Protein AF-A0A954C3F1-F1 (afdb_monomer)

Sequence (122 aa):
MPRSFLALICVAAFAGCPAADPAQTPAEPATPAAPSADTPAPAVGGSHAEPTTQVYDVVCGCQLEAVGHCGEYAKVDGAFVEIVGDHGLGEMPFCGKEGLKAEISGHASQGKLHAHSVKIVE

Nearest PDB structures (foldseek):
  2lss-assembly1_A  TM=5.482E-01  e=1.264E-01  Rickettsia rickettsii str. 'Sheila Smith'
  3aqq-assembly1_D  TM=4.277E-01  e=4.815E-01  Homo sapiens
  1mjc-assembly1_A  TM=4.632E-01  e=7.369E-01  Escherichia coli
  6ktc-assembly1_A  TM=4.226E-01  e=1.353E+00  Homo sapiens

pLDDT: mean 72.16, std 18.83, range [40.66, 93.81]

Solvent-accessible surface area (backbone atoms only — not comparable to full-atom values): 8168 Å² total; per-residue (Å²): 139,90,85,76,92,80,79,90,84,82,89,79,90,81,83,82,86,82,87,87,84,78,93,7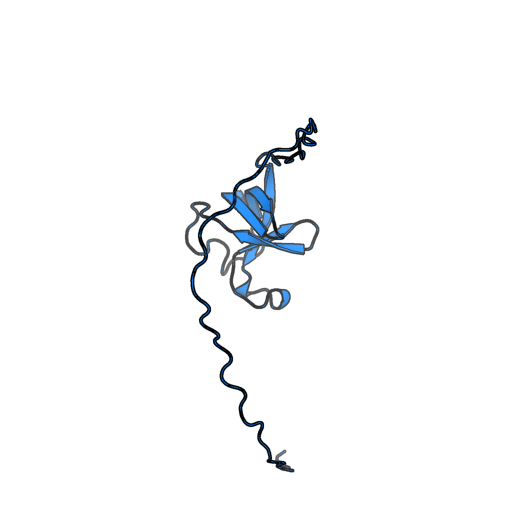4,82,89,80,86,86,79,90,78,81,87,79,90,74,94,67,84,72,76,79,73,76,74,73,73,67,66,66,48,71,46,78,27,51,36,38,27,24,74,77,35,80,87,70,76,47,74,50,46,25,32,47,54,97,88,40,80,29,43,52,41,71,76,30,86,66,69,96,59,78,43,56,97,53,76,87,30,30,28,39,34,30,25,42,79,54,97,78,27,33,42,31,63,38,57,42,79,77,84

Foldseek 3Di:
DDDDDDDDDDDDDDDDDDDDDDDDDDDDDDDDDDDDDDDPDPPPPPPPVQFDWDKFFKAFCVPPPPVVDTAIWTQDPNDTAGEDDCAPCPDCVHPPHHRWMKTFGADDDPRHTDGNHIDTPD

Mean predicted aligned error: 17.63 Å

Structure (mmCIF, N/CA/C/O backbone):
data_AF-A0A954C3F1-F1
#
_entry.id   AF-A0A954C3F1-F1
#
loop_
_atom_site.group_PDB
_atom_site.id
_atom_site.type_symbol
_atom_site.label_atom_id
_atom_site.label_alt_id
_atom_site.label_comp_id
_atom_site.label_asym_id
_atom_site.label_entity_id
_atom_site.label_seq_id
_atom_site.pdbx_PDB_ins_code
_atom_site.Cartn_x
_atom_site.Cartn_y
_atom_site.Cartn_z
_atom_site.occupancy
_atom_site.B_iso_or_equiv
_atom_site.auth_seq_id
_atom_site.auth_comp_id
_atom_site.auth_asym_id
_atom_site.auth_atom_id
_atom_site.pdbx_PDB_model_num
ATOM 1 N N . MET A 1 1 ? -4.830 -29.014 34.949 1.00 42.75 1 MET A N 1
ATOM 2 C CA . MET A 1 1 ? -5.008 -30.466 34.728 1.00 42.75 1 MET A CA 1
ATOM 3 C C . MET A 1 1 ? -3.797 -30.969 33.947 1.00 42.75 1 MET A C 1
ATOM 5 O O . MET A 1 1 ? -3.667 -30.561 32.803 1.00 42.75 1 MET A O 1
ATOM 9 N N . PRO A 1 2 ? -2.866 -31.739 34.539 1.00 67.81 2 PRO A N 1
ATOM 10 C CA . PRO A 1 2 ? -1.747 -32.334 33.804 1.00 67.81 2 PRO A CA 1
ATOM 11 C C . PRO A 1 2 ? -1.976 -33.840 33.593 1.00 67.81 2 PRO A C 1
ATOM 13 O O . PRO A 1 2 ? -2.354 -34.513 34.550 1.00 67.81 2 PRO A O 1
ATOM 16 N N . ARG A 1 3 ? -1.789 -34.333 32.358 1.00 45.62 3 ARG A N 1
ATOM 17 C CA . ARG A 1 3 ? -1.724 -35.745 31.875 1.00 45.62 3 ARG A CA 1
ATOM 18 C C . ARG A 1 3 ? -2.034 -35.696 30.371 1.00 45.62 3 ARG A C 1
ATOM 20 O O . ARG A 1 3 ? -2.992 -35.031 30.013 1.00 45.62 3 ARG A O 1
ATOM 27 N N . SER A 1 4 ? -1.341 -36.295 29.413 1.00 57.31 4 SER A N 1
ATOM 28 C CA . SER A 1 4 ? -0.309 -37.334 29.336 1.00 57.31 4 SER A CA 1
ATOM 29 C C . SER A 1 4 ? 0.343 -37.147 27.952 1.00 57.31 4 SER A C 1
ATOM 31 O O . SER A 1 4 ? -0.366 -36.889 26.987 1.00 57.31 4 SER A O 1
ATOM 33 N N . PHE A 1 5 ? 1.666 -37.070 27.810 1.00 54.25 5 PHE A N 1
ATOM 34 C CA . PHE A 1 5 ? 2.547 -38.198 27.463 1.00 54.25 5 PHE A CA 1
ATOM 35 C C . PHE A 1 5 ? 1.887 -39.336 26.669 1.00 54.25 5 PHE A C 1
ATOM 37 O O . PHE A 1 5 ? 1.231 -40.185 27.267 1.00 54.25 5 PHE A O 1
ATOM 44 N N . LEU A 1 6 ? 2.169 -39.422 25.363 1.00 55.12 6 LEU A N 1
ATOM 45 C CA . LEU A 1 6 ? 2.367 -40.711 24.690 1.00 55.12 6 LEU A CA 1
ATOM 46 C C . LEU A 1 6 ? 3.066 -40.569 23.325 1.00 55.12 6 LEU A C 1
ATOM 48 O O . LEU A 1 6 ? 2.548 -39.912 22.433 1.00 55.12 6 LEU A O 1
ATOM 52 N N . ALA A 1 7 ? 4.216 -41.252 23.236 1.00 54.59 7 ALA A N 1
ATOM 53 C CA . ALA A 1 7 ? 4.897 -41.824 22.063 1.00 54.59 7 ALA A CA 1
ATOM 54 C C . ALA A 1 7 ? 5.253 -40.873 20.902 1.00 54.59 7 ALA A C 1
ATOM 56 O O . ALA A 1 7 ? 4.390 -40.378 20.196 1.00 54.59 7 ALA A O 1
ATOM 57 N N . LEU A 1 8 ? 6.522 -40.544 20.632 1.00 60.22 8 LEU A N 1
ATOM 58 C CA . LEU A 1 8 ? 7.686 -41.411 20.366 1.00 60.22 8 LEU A CA 1
ATOM 59 C C . LEU A 1 8 ? 7.421 -42.490 19.303 1.00 60.22 8 LEU A C 1
ATOM 61 O O . LEU A 1 8 ? 7.114 -43.627 19.645 1.00 60.22 8 LEU A O 1
ATOM 65 N N . ILE A 1 9 ? 7.654 -42.139 18.033 1.00 58.84 9 ILE A N 1
ATOM 66 C CA . ILE A 1 9 ? 8.175 -43.066 17.020 1.00 58.84 9 ILE A CA 1
ATOM 67 C C . ILE A 1 9 ? 9.314 -42.359 16.275 1.00 58.84 9 ILE A C 1
ATOM 69 O O . ILE A 1 9 ? 9.130 -41.327 15.635 1.00 58.84 9 ILE A O 1
ATOM 73 N N . CYS A 1 10 ? 10.503 -42.931 16.439 1.00 42.19 10 CYS A N 1
ATOM 74 C CA . CYS A 1 10 ? 11.728 -42.654 15.703 1.00 42.19 10 CYS A CA 1
ATOM 75 C C . CYS A 1 10 ? 11.751 -43.410 14.357 1.00 42.19 10 CYS A C 1
ATOM 77 O O . CYS A 1 10 ? 10.997 -44.363 14.177 1.00 42.19 10 CYS A O 1
ATOM 79 N N . VAL A 1 11 ? 12.794 -43.111 13.561 1.00 50.94 11 VAL A N 1
ATOM 80 C CA . VAL A 1 11 ? 13.412 -43.959 12.507 1.00 50.94 11 VAL A CA 1
ATOM 81 C C . VAL A 1 11 ? 12.717 -43.832 11.134 1.00 50.94 11 VAL A C 1
ATOM 83 O O . VAL A 1 11 ? 11.502 -43.879 11.066 1.00 50.94 11 VAL A O 1
ATOM 86 N N . ALA A 1 12 ? 13.357 -43.654 9.972 1.00 48.31 12 ALA A N 1
ATOM 87 C CA . ALA A 1 12 ? 14.748 -43.674 9.498 1.00 48.31 12 ALA A CA 1
ATOM 88 C C . ALA A 1 12 ? 14.807 -42.871 8.173 1.00 48.31 12 ALA A C 1
ATOM 90 O O . ALA A 1 12 ? 13.846 -42.858 7.415 1.00 48.31 12 ALA A O 1
ATOM 91 N N . ALA A 1 13 ? 15.871 -42.108 7.929 1.00 50.12 13 ALA A N 1
ATOM 92 C CA . ALA A 1 13 ? 16.946 -42.439 6.979 1.00 50.12 13 ALA A CA 1
ATOM 93 C C . ALA A 1 13 ? 16.538 -42.613 5.496 1.00 50.12 13 ALA A C 1
ATOM 95 O O . ALA A 1 13 ? 16.175 -43.697 5.057 1.00 50.12 13 ALA A O 1
ATOM 96 N N . PHE A 1 14 ? 16.774 -41.560 4.711 1.00 45.34 14 PHE A N 1
ATOM 97 C CA . PHE A 1 14 ? 17.246 -41.635 3.322 1.00 45.34 14 PHE A CA 1
ATOM 98 C C . PHE A 1 14 ? 18.432 -40.655 3.261 1.00 45.34 14 PHE A C 1
ATOM 100 O O . PHE A 1 14 ? 18.246 -39.453 3.401 1.00 45.34 14 PHE A O 1
ATOM 107 N N . ALA A 1 15 ? 19.689 -41.086 3.392 1.00 47.47 15 ALA A N 1
ATOM 108 C CA . ALA A 1 15 ? 20.472 -41.855 2.422 1.00 47.47 15 ALA A CA 1
ATOM 109 C C . ALA A 1 15 ? 20.405 -41.262 1.000 1.00 47.47 15 ALA A C 1
ATOM 111 O O . ALA A 1 15 ? 19.680 -41.750 0.147 1.00 47.47 15 ALA A O 1
ATOM 112 N N . GLY A 1 16 ? 21.159 -40.175 0.801 1.00 41.84 16 GLY A N 1
ATOM 113 C CA 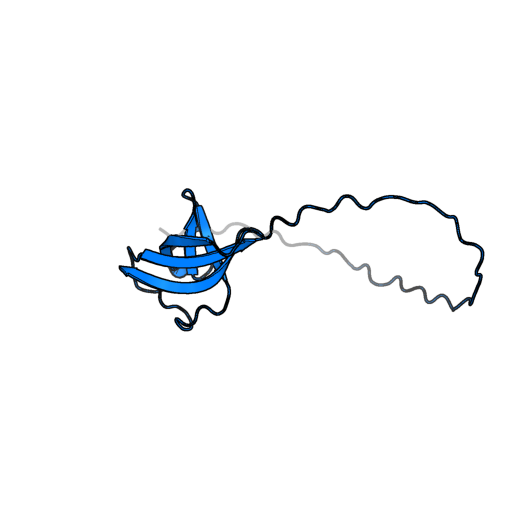. GLY A 1 16 ? 22.084 -39.967 -0.320 1.00 41.84 16 GLY A CA 1
ATOM 114 C C . GLY A 1 16 ? 21.637 -40.242 -1.761 1.00 41.84 16 GLY A C 1
ATOM 115 O O . GLY A 1 16 ? 21.579 -41.389 -2.181 1.00 41.84 16 GLY A O 1
ATOM 116 N N . CYS A 1 17 ? 21.598 -39.171 -2.560 1.00 47.81 17 CYS A N 1
ATOM 117 C CA . CYS A 1 17 ? 22.034 -39.187 -3.962 1.00 47.81 17 CYS A CA 1
ATOM 118 C C . CYS A 1 17 ? 22.846 -37.912 -4.266 1.00 47.81 17 CYS A C 1
ATOM 120 O O . CYS A 1 17 ? 22.270 -36.909 -4.685 1.00 47.81 17 CYS A O 1
ATOM 122 N N . PRO A 1 18 ? 24.170 -37.894 -4.034 1.00 48.12 18 PRO A N 1
ATOM 123 C CA . PRO A 1 18 ? 25.054 -36.937 -4.682 1.00 48.12 18 PRO A CA 1
ATOM 124 C C . PRO A 1 18 ? 25.484 -37.428 -6.073 1.00 48.12 18 PRO A C 1
ATOM 126 O O . PRO A 1 18 ? 25.697 -38.619 -6.284 1.00 48.12 18 PRO A O 1
ATOM 129 N N . ALA A 1 19 ? 25.724 -36.450 -6.945 1.00 45.12 19 ALA A N 1
ATOM 130 C CA . ALA A 1 19 ? 26.584 -36.497 -8.127 1.00 45.12 19 ALA A CA 1
ATOM 131 C C . ALA A 1 19 ? 26.047 -37.173 -9.402 1.00 45.12 19 ALA A C 1
ATOM 133 O O . ALA A 1 19 ? 26.048 -38.390 -9.558 1.00 45.12 19 ALA A O 1
ATOM 134 N N . ALA A 1 20 ? 25.764 -36.325 -10.391 1.00 44.50 20 ALA A N 1
ATOM 135 C CA . ALA A 1 20 ? 26.093 -36.602 -11.782 1.00 44.50 20 ALA A CA 1
ATOM 136 C C . ALA A 1 20 ? 26.476 -35.275 -12.455 1.00 44.50 20 ALA A C 1
ATOM 138 O O . ALA A 1 20 ? 25.624 -34.542 -12.948 1.00 44.50 20 ALA A O 1
ATOM 139 N N . ASP A 1 21 ? 27.771 -34.965 -12.405 1.00 53.31 21 ASP A N 1
ATOM 140 C CA . ASP A 1 21 ? 28.444 -33.998 -13.272 1.00 53.31 21 ASP A CA 1
ATOM 141 C C . ASP A 1 21 ? 29.062 -34.7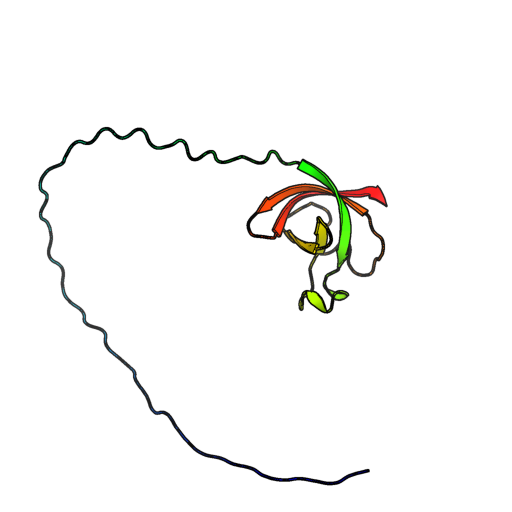89 -14.432 1.00 53.31 21 ASP A C 1
ATOM 143 O O . ASP A 1 21 ? 29.879 -35.684 -14.187 1.00 53.31 21 ASP A O 1
ATOM 147 N N . PRO A 1 22 ? 28.658 -34.529 -15.683 1.00 51.69 22 PRO A N 1
ATOM 148 C CA . PRO A 1 22 ? 29.461 -34.891 -16.827 1.00 51.69 22 PRO A CA 1
ATOM 149 C C . PRO A 1 22 ? 29.944 -33.625 -17.531 1.00 51.69 22 PRO A C 1
ATOM 151 O O . PRO A 1 22 ? 29.265 -33.040 -18.375 1.00 51.69 22 PRO A O 1
ATOM 154 N N . ALA A 1 23 ? 31.189 -33.272 -17.232 1.00 47.34 23 ALA A N 1
ATOM 155 C CA . ALA A 1 23 ? 32.101 -32.674 -18.186 1.00 47.34 23 ALA A CA 1
ATOM 156 C C . ALA A 1 23 ? 32.015 -33.392 -19.550 1.00 47.34 23 ALA A C 1
ATOM 158 O O . ALA A 1 23 ? 32.450 -34.536 -19.690 1.00 47.34 23 ALA A O 1
ATOM 159 N N . GLN A 1 24 ? 31.518 -32.696 -20.573 1.00 49.44 24 GLN A N 1
ATOM 160 C CA . GLN A 1 24 ? 31.844 -32.981 -21.969 1.00 49.44 24 GLN A CA 1
ATOM 161 C C . GLN A 1 24 ? 32.138 -31.670 -22.709 1.00 49.44 24 GLN A C 1
ATOM 163 O O . GLN A 1 24 ? 31.251 -30.904 -23.061 1.00 49.44 24 GLN A O 1
ATOM 168 N N . THR A 1 25 ? 33.445 -31.427 -22.814 1.00 47.81 25 THR A N 1
ATOM 169 C CA . THR A 1 25 ? 34.267 -30.973 -23.947 1.00 47.81 25 THR A CA 1
ATOM 170 C C . THR A 1 25 ? 33.623 -30.193 -25.111 1.00 47.81 25 THR A C 1
ATOM 172 O O . THR A 1 25 ? 32.561 -30.567 -25.603 1.00 47.81 25 THR A O 1
ATOM 175 N N . PRO A 1 26 ? 34.327 -29.170 -25.646 1.00 51.72 26 PRO A N 1
ATOM 176 C CA . PRO A 1 26 ? 33.830 -28.262 -26.673 1.00 51.72 26 PRO A CA 1
ATOM 177 C C . PRO A 1 26 ? 33.879 -28.885 -28.074 1.00 51.72 26 PRO A C 1
ATOM 179 O O . PRO A 1 26 ? 34.842 -29.565 -28.429 1.00 51.72 26 PRO A O 1
ATOM 182 N N . ALA A 1 27 ? 32.892 -28.542 -28.899 1.00 50.72 27 ALA A N 1
ATOM 183 C CA . ALA A 1 27 ? 32.974 -28.633 -30.350 1.00 50.72 27 ALA A CA 1
ATOM 184 C C . ALA A 1 27 ? 32.462 -27.315 -30.951 1.00 50.72 27 ALA A C 1
ATOM 186 O O . ALA A 1 27 ? 31.281 -26.982 -30.880 1.00 50.72 27 ALA A O 1
ATOM 187 N N . GLU A 1 28 ? 33.406 -26.545 -31.480 1.00 51.47 28 GLU A N 1
ATOM 188 C CA . GLU A 1 28 ? 33.208 -25.417 -32.389 1.00 51.47 28 GLU A CA 1
ATOM 189 C C . GLU A 1 28 ? 32.794 -25.947 -33.791 1.00 51.47 28 GLU A C 1
ATOM 191 O O . GLU A 1 28 ? 32.746 -27.158 -34.013 1.00 51.47 28 GLU A O 1
ATOM 196 N N . PRO A 1 29 ? 32.571 -25.080 -34.786 1.00 51.78 29 PRO A N 1
ATOM 197 C CA . PRO A 1 29 ? 31.311 -24.460 -35.160 1.00 51.78 29 PRO A CA 1
ATOM 198 C C . PRO A 1 29 ? 30.699 -25.110 -36.417 1.00 51.78 29 PRO A C 1
ATOM 200 O O . PRO A 1 29 ? 31.399 -25.618 -37.291 1.00 51.78 29 PRO A O 1
ATOM 203 N N . ALA A 1 30 ? 29.383 -24.995 -36.585 1.00 50.12 30 ALA A N 1
ATOM 204 C CA . ALA A 1 30 ? 28.745 -25.236 -37.877 1.00 50.12 30 ALA A CA 1
ATOM 205 C C . ALA A 1 30 ? 27.587 -24.256 -38.083 1.00 50.12 30 ALA A C 1
ATOM 207 O O . ALA A 1 30 ? 26.448 -24.507 -37.700 1.00 50.12 30 ALA A O 1
ATOM 208 N N . THR A 1 31 ? 27.896 -23.126 -38.716 1.00 55.50 31 THR A N 1
ATOM 209 C CA . THR A 1 31 ? 26.916 -22.353 -39.486 1.00 55.50 31 THR A CA 1
ATOM 210 C C . THR A 1 31 ? 26.421 -23.238 -40.630 1.00 55.50 31 THR A C 1
ATOM 212 O O . THR A 1 31 ? 27.242 -23.788 -41.368 1.00 55.50 31 THR A O 1
ATOM 215 N N . PRO A 1 32 ? 25.100 -23.372 -40.819 1.00 53.16 32 PRO A N 1
ATOM 216 C CA . PRO A 1 32 ? 24.570 -22.896 -42.090 1.00 53.16 32 PRO A CA 1
ATOM 217 C C . PRO A 1 32 ? 23.189 -22.235 -41.999 1.00 53.16 32 PRO A C 1
ATOM 219 O O . PRO A 1 32 ? 22.312 -22.643 -41.249 1.00 53.16 32 PRO A O 1
ATOM 222 N N . ALA A 1 33 ? 23.041 -21.267 -42.904 1.00 49.84 33 ALA A N 1
ATOM 223 C CA . ALA A 1 33 ? 21.840 -20.916 -43.652 1.00 49.84 33 ALA A CA 1
ATOM 224 C C . ALA A 1 33 ? 20.588 -20.461 -42.880 1.00 49.84 33 ALA A C 1
ATOM 226 O O . ALA A 1 33 ? 19.853 -21.226 -42.264 1.00 49.84 33 ALA A O 1
ATOM 227 N N . ALA A 1 34 ? 20.300 -19.175 -43.073 1.00 54.66 34 ALA A N 1
ATOM 228 C CA . ALA A 1 34 ? 18.997 -18.563 -42.884 1.00 54.66 34 ALA A CA 1
ATOM 229 C C . ALA A 1 34 ? 17.861 -19.332 -43.585 1.00 54.66 34 ALA A C 1
ATOM 231 O O . ALA A 1 34 ? 18.032 -19.802 -44.713 1.00 54.66 34 ALA A O 1
ATOM 232 N N . PRO A 1 35 ? 16.661 -19.298 -42.991 1.00 52.31 35 PRO A N 1
ATOM 233 C CA . PRO A 1 35 ? 15.435 -19.155 -43.753 1.00 52.31 35 PRO A CA 1
ATOM 234 C C . PRO A 1 35 ? 14.744 -17.823 -43.432 1.00 52.31 35 PRO A C 1
ATOM 236 O O . PRO A 1 35 ? 14.565 -17.433 -42.280 1.00 52.31 35 PRO A O 1
ATOM 239 N N . SER A 1 36 ? 14.352 -17.131 -44.498 1.00 53.78 36 SER A N 1
ATOM 240 C CA . SER A 1 36 ? 13.388 -16.037 -44.497 1.00 53.78 36 SER A CA 1
ATOM 241 C C . SER A 1 36 ? 12.070 -16.460 -43.845 1.00 53.78 36 SER A C 1
ATOM 243 O O . SER A 1 36 ? 11.558 -17.528 -44.166 1.00 53.78 36 SER A O 1
ATOM 245 N N . ALA A 1 37 ? 11.466 -15.583 -43.045 1.00 48.16 37 ALA A N 1
ATOM 246 C CA . ALA A 1 37 ? 10.013 -15.481 -42.944 1.00 48.16 37 ALA A CA 1
ATOM 247 C C . ALA A 1 37 ? 9.634 -14.128 -42.339 1.00 48.16 37 ALA A C 1
ATOM 249 O O . ALA A 1 37 ? 9.869 -13.844 -41.168 1.00 48.16 37 ALA A O 1
ATOM 250 N N . ASP A 1 38 ? 9.054 -13.305 -43.201 1.00 52.50 38 ASP A N 1
ATOM 251 C CA . ASP A 1 38 ? 8.175 -12.198 -42.870 1.00 52.50 38 ASP A CA 1
ATOM 252 C C . ASP A 1 38 ? 7.115 -12.680 -41.863 1.00 52.50 38 ASP A C 1
ATOM 254 O O . ASP A 1 38 ? 6.373 -13.633 -42.110 1.00 52.50 38 ASP A O 1
ATOM 258 N N . THR A 1 39 ? 7.090 -12.086 -40.677 1.00 54.72 39 THR A N 1
ATOM 259 C CA . THR A 1 39 ? 5.968 -12.202 -39.747 1.00 54.72 39 THR A CA 1
ATOM 260 C C . THR A 1 39 ? 5.861 -10.855 -39.051 1.00 54.72 39 THR A C 1
ATOM 262 O O . THR A 1 39 ? 6.774 -10.502 -38.299 1.00 54.72 39 THR A O 1
ATOM 265 N N . PRO A 1 40 ? 4.797 -10.065 -39.282 1.00 50.50 40 PRO A N 1
ATOM 266 C CA . PRO A 1 40 ? 4.532 -8.928 -38.425 1.00 50.50 40 PRO A CA 1
ATOM 267 C C . PRO A 1 40 ? 4.327 -9.478 -37.017 1.00 50.50 40 PRO A C 1
ATOM 269 O O . PRO A 1 40 ? 3.387 -10.232 -36.756 1.00 50.50 40 PRO A O 1
ATOM 272 N N . ALA A 1 41 ? 5.253 -9.138 -36.121 1.00 55.06 41 ALA A N 1
ATOM 273 C CA . ALA A 1 41 ? 5.059 -9.343 -34.702 1.00 55.06 41 ALA A CA 1
ATOM 274 C C . ALA A 1 41 ? 3.691 -8.740 -34.353 1.00 55.06 41 ALA A C 1
ATOM 276 O O . ALA A 1 41 ? 3.455 -7.572 -34.691 1.00 55.06 41 ALA A O 1
ATOM 277 N N . PRO A 1 42 ? 2.770 -9.484 -33.715 1.00 47.56 42 PRO A N 1
ATOM 278 C CA . PRO A 1 42 ? 1.661 -8.821 -33.069 1.00 47.56 42 PRO A CA 1
ATOM 279 C C . PRO A 1 42 ? 2.309 -7.826 -32.114 1.00 47.56 42 PRO A C 1
ATOM 281 O O . PRO A 1 42 ? 3.112 -8.212 -31.261 1.00 47.56 42 PRO A O 1
ATOM 284 N N . ALA A 1 43 ? 2.025 -6.541 -32.320 1.00 48.09 43 ALA A N 1
ATOM 285 C CA . ALA A 1 43 ? 2.234 -5.536 -31.304 1.00 48.09 43 ALA A CA 1
ATOM 286 C C . ALA A 1 43 ? 1.460 -6.048 -30.093 1.00 48.09 43 ALA A C 1
ATOM 288 O O . ALA A 1 43 ? 0.236 -5.936 -30.022 1.00 48.09 43 ALA A O 1
ATOM 289 N N . VAL A 1 44 ? 2.176 -6.736 -29.204 1.00 48.91 44 VAL A N 1
ATOM 290 C CA . VAL A 1 44 ? 1.685 -7.097 -27.893 1.00 48.91 44 VAL A CA 1
ATOM 291 C C . VAL A 1 44 ? 1.396 -5.742 -27.296 1.00 48.91 44 VAL A C 1
ATOM 293 O O . VAL A 1 44 ? 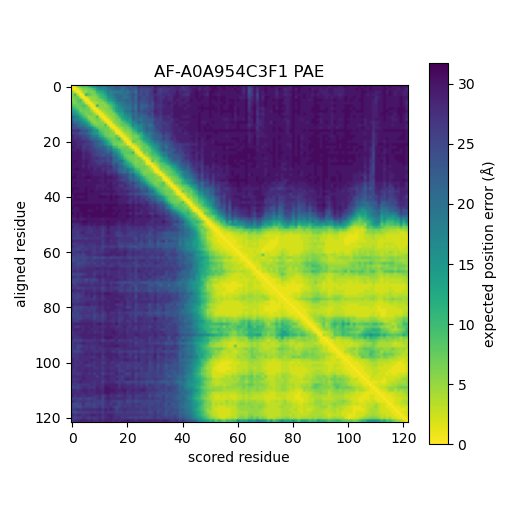2.317 -4.965 -27.039 1.00 48.91 44 VAL A O 1
ATOM 296 N N . GLY A 1 45 ? 0.108 -5.413 -27.241 1.00 45.72 45 GLY A N 1
ATOM 297 C CA . GLY A 1 45 ? -0.397 -4.254 -26.549 1.00 45.72 45 GLY A CA 1
ATOM 298 C C . GLY A 1 45 ? 0.040 -4.403 -25.109 1.00 45.72 45 GLY A C 1
ATOM 299 O O . GLY A 1 45 ? -0.678 -4.960 -24.284 1.00 45.72 45 GLY A O 1
ATOM 300 N N . GLY A 1 46 ? 1.248 -3.926 -24.820 1.00 40.66 46 GLY A N 1
ATOM 301 C CA . GLY A 1 46 ? 1.583 -3.409 -23.523 1.00 40.66 46 GLY A CA 1
ATOM 302 C C . GLY A 1 46 ? 0.598 -2.281 -23.329 1.00 40.66 46 GLY A C 1
ATOM 303 O O . GLY A 1 46 ? 0.820 -1.165 -23.790 1.00 40.66 46 GLY A O 1
ATOM 304 N N . SER A 1 47 ? -0.535 -2.612 -22.717 1.00 46.44 47 SER A N 1
ATOM 305 C CA . SER A 1 47 ? -1.316 -1.652 -21.975 1.00 46.44 47 SER A CA 1
ATOM 306 C C . SER A 1 47 ? -0.342 -1.124 -20.930 1.00 46.44 47 SER A C 1
ATOM 308 O O . SER A 1 47 ? -0.232 -1.676 -19.839 1.00 46.44 47 SER A O 1
ATOM 310 N N . HIS A 1 48 ? 0.454 -0.121 -21.309 1.00 46.12 48 HIS A N 1
ATOM 311 C CA . HIS A 1 48 ? 1.020 0.817 -20.366 1.00 46.12 48 HIS A CA 1
ATOM 312 C C . HIS A 1 48 ? -0.211 1.400 -19.692 1.00 46.12 48 HIS A C 1
ATOM 314 O O . HIS A 1 48 ? -0.837 2.321 -20.211 1.00 46.12 48 HIS A O 1
ATOM 320 N N . ALA A 1 49 ? -0.641 0.749 -18.612 1.00 55.78 49 ALA A N 1
ATOM 321 C CA . ALA A 1 49 ? -1.571 1.334 -17.684 1.00 55.78 49 ALA A CA 1
ATOM 322 C C . ALA A 1 49 ? -0.865 2.605 -17.232 1.00 55.78 49 ALA A C 1
ATOM 324 O O . ALA A 1 49 ? 0.149 2.538 -16.532 1.00 55.78 49 ALA A O 1
ATOM 325 N N . GLU A 1 50 ? -1.312 3.742 -17.764 1.00 59.59 50 GLU A N 1
ATOM 326 C CA . GLU A 1 50 ? -0.840 5.033 -17.298 1.00 59.59 50 GLU A CA 1
ATOM 327 C C . GLU A 1 50 ? -0.954 5.041 -15.774 1.00 59.59 50 GLU A C 1
ATOM 329 O O . GLU A 1 50 ? -1.901 4.449 -15.242 1.00 59.59 50 GLU A O 1
ATOM 334 N N . PRO A 1 51 ? 0.014 5.636 -15.060 1.00 64.31 51 PRO A N 1
ATOM 335 C CA . PRO A 1 51 ? -0.017 5.651 -13.610 1.00 64.31 51 PRO A CA 1
ATOM 336 C C . PRO A 1 51 ? -1.328 6.297 -13.165 1.00 64.31 51 PRO A C 1
ATOM 338 O O . PRO A 1 51 ? -1.529 7.503 -13.304 1.00 64.31 51 PRO A O 1
ATOM 341 N N . THR A 1 52 ? -2.252 5.476 -12.671 1.00 77.19 52 THR A N 1
ATOM 342 C CA . THR A 1 52 ? -3.541 5.965 -12.205 1.00 77.19 52 THR A CA 1
ATOM 343 C C . THR A 1 52 ? -3.354 6.469 -10.791 1.00 77.19 52 THR A C 1
ATOM 345 O O . THR A 1 52 ? -2.854 5.739 -9.933 1.00 77.19 52 THR A O 1
ATOM 348 N N . THR A 1 53 ? -3.765 7.708 -10.554 1.00 89.75 53 THR A N 1
ATOM 349 C CA . THR A 1 53 ? -3.876 8.270 -9.211 1.00 89.75 53 THR A CA 1
ATOM 350 C C . THR A 1 53 ? -5.254 7.943 -8.665 1.00 89.75 53 THR A C 1
ATOM 352 O O . THR A 1 53 ? -6.259 8.341 -9.254 1.00 89.75 53 THR A O 1
ATOM 355 N N . GLN A 1 54 ? -5.311 7.204 -7.561 1.00 90.38 54 GLN A N 1
ATOM 356 C CA . GLN A 1 54 ? -6.564 6.818 -6.914 1.00 90.38 54 GLN A CA 1
ATOM 357 C C . GLN A 1 54 ? -6.409 6.846 -5.392 1.00 90.38 54 GLN A C 1
ATOM 359 O O . GLN A 1 54 ? -5.311 6.667 -4.868 1.00 90.38 54 GLN A O 1
ATOM 364 N N . VAL A 1 55 ? -7.514 7.080 -4.683 1.00 93.62 55 VAL A N 1
ATOM 365 C CA . VAL A 1 55 ? -7.544 7.055 -3.216 1.00 93.62 55 VAL A CA 1
ATOM 366 C C . VAL A 1 55 ? -7.913 5.655 -2.753 1.00 93.62 55 VAL A C 1
ATOM 368 O O . VAL A 1 55 ? -8.969 5.141 -3.119 1.00 93.62 55 VAL A O 1
ATOM 371 N N . TYR A 1 56 ? -7.062 5.067 -1.919 1.00 93.50 56 TYR A N 1
ATOM 372 C CA . TYR A 1 56 ? -7.270 3.746 -1.340 1.00 93.50 56 TYR A CA 1
ATOM 373 C C . TYR A 1 56 ? -7.327 3.831 0.182 1.00 93.50 56 TYR A C 1
ATOM 375 O O . TYR A 1 56 ? -6.652 4.662 0.796 1.00 93.50 56 TYR A O 1
ATOM 383 N N . ASP A 1 57 ? -8.102 2.935 0.794 1.00 93.81 57 ASP A N 1
ATOM 384 C CA . ASP A 1 57 ? -7.940 2.649 2.217 1.00 93.81 57 ASP A CA 1
ATOM 385 C C . ASP A 1 57 ? -6.601 1.932 2.397 1.00 93.81 57 ASP A C 1
ATOM 387 O O . ASP A 1 57 ? -6.365 0.895 1.769 1.00 93.81 57 ASP A O 1
ATOM 391 N N . VAL A 1 58 ? -5.723 2.489 3.229 1.00 92.69 58 VAL A N 1
ATOM 392 C CA . VAL A 1 58 ? -4.391 1.930 3.471 1.00 92.69 58 VAL A CA 1
ATOM 393 C C . VAL A 1 58 ? -4.271 1.390 4.882 1.00 92.69 58 VAL A C 1
ATOM 395 O O . VAL A 1 58 ? -4.835 1.922 5.839 1.00 92.69 58 VAL A O 1
ATOM 398 N N . VAL A 1 59 ? -3.535 0.295 5.014 1.00 92.38 59 VAL A N 1
ATOM 399 C CA . VAL A 1 59 ? -3.371 -0.412 6.277 1.00 92.38 59 VAL A CA 1
ATOM 400 C C . VAL A 1 59 ? -1.986 -1.031 6.368 1.00 92.38 59 VAL A C 1
ATOM 402 O O . VAL A 1 59 ? -1.377 -1.429 5.375 1.00 92.38 59 VAL A O 1
ATOM 405 N N . CYS A 1 60 ? -1.491 -1.129 7.594 1.00 91.50 60 CYS A N 1
ATOM 406 C CA . CYS A 1 60 ? -0.270 -1.854 7.890 1.00 91.50 60 CYS A CA 1
ATOM 407 C C . CYS A 1 60 ? -0.544 -3.354 8.024 1.00 91.50 60 CYS A C 1
ATOM 409 O O . CYS A 1 60 ? -1.325 -3.788 8.872 1.00 91.50 60 CYS A O 1
ATOM 411 N N . GLY A 1 61 ? 0.166 -4.158 7.239 1.00 90.12 61 GLY A N 1
ATOM 412 C CA . GLY A 1 61 ? 0.073 -5.616 7.235 1.00 90.12 61 GLY A CA 1
ATOM 413 C C . GLY A 1 61 ? 0.484 -6.278 8.543 1.00 90.12 61 GLY A C 1
ATOM 414 O O . GLY A 1 61 ? 0.076 -7.403 8.794 1.00 90.12 61 GLY A O 1
ATOM 415 N N . CYS A 1 62 ? 1.197 -5.574 9.431 1.00 87.88 62 CYS A N 1
ATOM 416 C CA . CYS A 1 62 ? 1.469 -6.088 10.777 1.00 87.88 62 CYS A CA 1
ATOM 417 C C . CYS A 1 62 ? 0.189 -6.349 11.587 1.00 87.88 62 CYS A C 1
ATOM 419 O O . CYS A 1 62 ? 0.218 -7.139 12.524 1.00 87.88 62 CYS A O 1
ATOM 421 N N . GLN A 1 63 ? -0.915 -5.671 11.252 1.00 84.88 63 GLN A N 1
ATOM 422 C CA . GLN A 1 63 ? -2.217 -5.850 11.902 1.00 84.88 63 GLN A CA 1
ATOM 423 C C . GLN A 1 63 ? -3.131 -6.815 11.132 1.00 84.88 63 GLN A C 1
ATOM 425 O O . GLN A 1 63 ? -4.203 -7.175 11.611 1.00 84.88 63 GLN A O 1
ATOM 430 N N . LEU A 1 64 ? -2.720 -7.242 9.936 1.00 85.50 64 LEU A N 1
ATOM 431 C CA . LEU A 1 64 ? -3.488 -8.146 9.093 1.00 85.50 64 LEU A CA 1
ATOM 432 C C . LEU A 1 64 ? -2.973 -9.578 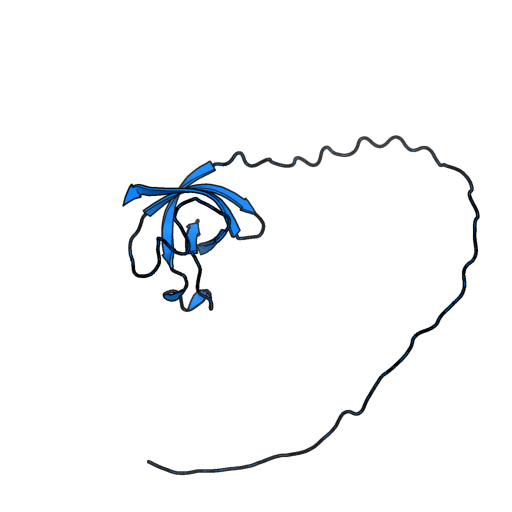9.267 1.00 85.50 64 LEU A C 1
ATOM 434 O O . LEU A 1 64 ? -1.996 -9.985 8.642 1.00 85.50 64 LEU A O 1
ATOM 438 N N . GLU A 1 65 ? -3.683 -10.395 10.043 1.00 83.88 65 GLU A N 1
ATOM 439 C CA . GLU A 1 65 ? -3.355 -11.826 10.167 1.00 83.88 65 GLU A CA 1
ATOM 440 C C . GLU A 1 65 ? -3.412 -12.556 8.811 1.00 83.88 65 GLU A C 1
ATOM 442 O O . GLU A 1 65 ? -2.686 -13.522 8.586 1.00 83.88 65 GLU A O 1
ATOM 447 N N . ALA A 1 66 ? -4.230 -12.060 7.875 1.00 83.75 66 ALA A N 1
ATOM 448 C CA . ALA A 1 66 ? -4.444 -12.666 6.562 1.00 83.75 66 ALA A CA 1
ATOM 449 C C . ALA A 1 66 ? -3.237 -12.582 5.607 1.00 83.75 66 ALA A C 1
ATOM 451 O O . ALA A 1 66 ? -3.136 -13.411 4.705 1.00 83.75 66 ALA A O 1
ATOM 452 N N . VAL A 1 67 ? -2.340 -11.600 5.770 1.00 84.06 67 VAL A N 1
ATOM 453 C CA . VAL A 1 67 ? -1.199 -11.400 4.849 1.00 84.06 67 VAL A CA 1
ATOM 454 C C . VAL A 1 67 ? 0.090 -12.056 5.355 1.00 84.06 67 VAL A C 1
ATOM 456 O O . VAL A 1 67 ? 1.022 -12.271 4.583 1.00 84.06 67 VAL A O 1
ATOM 459 N N . GLY A 1 68 ? 0.155 -12.411 6.643 1.00 85.00 68 GLY A N 1
ATOM 460 C CA . GLY A 1 68 ? 1.248 -13.191 7.235 1.00 85.00 68 GLY A CA 1
ATOM 461 C C . GLY A 1 68 ? 2.605 -12.479 7.341 1.00 85.00 68 GLY A C 1
ATOM 462 O O . GLY A 1 68 ? 3.566 -13.098 7.794 1.00 85.00 68 GLY A O 1
ATOM 463 N N . HIS A 1 69 ? 2.709 -11.207 6.940 1.00 88.31 69 HIS A N 1
ATOM 464 C CA . HIS A 1 69 ? 3.928 -10.406 7.059 1.00 88.31 69 HIS A CA 1
ATOM 465 C C . HIS A 1 69 ? 3.645 -8.900 7.167 1.00 88.31 69 HIS A C 1
ATOM 467 O O . HIS A 1 69 ? 2.642 -8.384 6.675 1.00 88.31 69 HIS A O 1
ATOM 473 N N . CYS A 1 70 ? 4.566 -8.184 7.809 1.00 88.25 70 CYS A N 1
ATOM 474 C CA . CYS A 1 70 ? 4.526 -6.730 7.902 1.00 88.25 70 CYS A CA 1
ATOM 475 C C . CYS A 1 70 ? 4.843 -6.080 6.551 1.00 88.25 70 CYS A C 1
ATOM 477 O O . CYS A 1 70 ? 5.796 -6.465 5.881 1.00 88.25 70 CYS A O 1
ATOM 479 N N . GLY A 1 71 ? 4.054 -5.075 6.191 1.00 89.75 71 GLY A N 1
ATOM 480 C CA . GLY A 1 71 ? 4.194 -4.299 4.966 1.00 89.75 71 GLY A CA 1
ATOM 481 C C . GLY A 1 71 ? 3.086 -3.258 4.878 1.00 89.75 71 GLY A C 1
ATOM 482 O O . GLY A 1 71 ? 2.271 -3.134 5.796 1.00 89.75 71 GLY A O 1
ATOM 483 N N . GLU A 1 72 ? 3.030 -2.533 3.774 1.00 91.50 72 GLU A N 1
ATOM 484 C CA . GLU A 1 72 ? 2.009 -1.521 3.522 1.00 91.50 72 GLU A CA 1
ATOM 485 C C . GLU A 1 72 ? 1.036 -2.024 2.474 1.00 91.50 72 GLU A C 1
ATOM 487 O O . GLU A 1 72 ? 1.449 -2.585 1.466 1.00 91.50 72 GLU A O 1
ATOM 492 N N . TYR A 1 73 ? -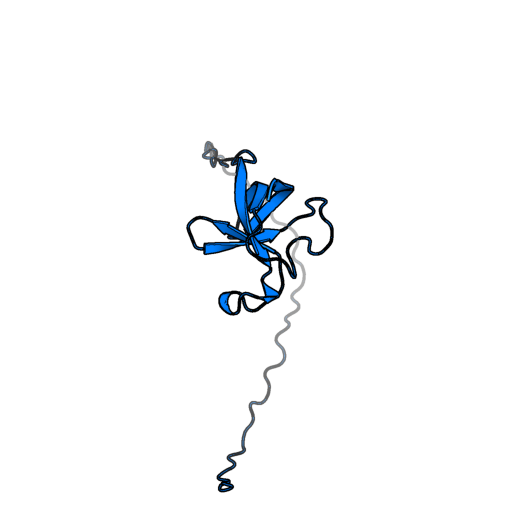0.260 -1.871 2.723 1.00 92.62 73 TYR A N 1
ATOM 493 C CA . TYR A 1 73 ? -1.291 -2.465 1.885 1.00 92.62 73 TYR A CA 1
ATOM 494 C C . TYR A 1 73 ? -2.359 -1.440 1.546 1.00 92.62 73 TYR A C 1
ATOM 496 O O . TYR A 1 73 ? -2.814 -0.700 2.415 1.00 92.62 73 TYR A O 1
ATOM 504 N N . ALA A 1 74 ? -2.792 -1.445 0.291 1.00 92.75 74 ALA A N 1
ATOM 505 C CA . ALA A 1 74 ? -3.955 -0.722 -0.193 1.00 92.75 74 ALA A CA 1
ATOM 506 C C . ALA A 1 74 ? -5.117 -1.700 -0.371 1.00 92.75 74 ALA A C 1
ATOM 508 O O . AL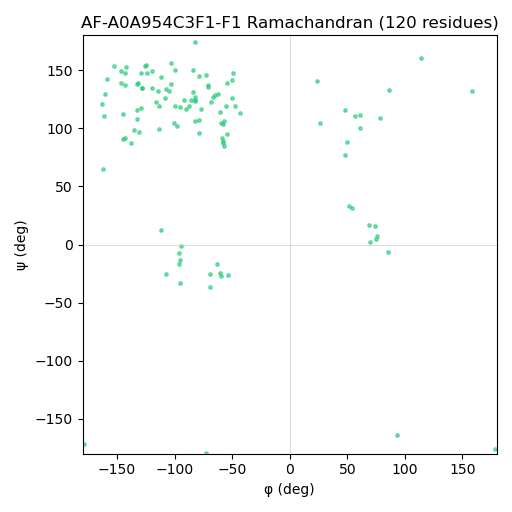A A 1 74 ? -4.941 -2.808 -0.883 1.00 92.75 74 ALA A O 1
ATOM 509 N N . LYS A 1 75 ? -6.322 -1.297 0.025 1.00 92.12 75 LYS A N 1
ATOM 510 C CA . LYS A 1 75 ? -7.536 -2.063 -0.243 1.00 92.12 75 LYS A CA 1
ATOM 511 C C . LYS A 1 75 ? -8.026 -1.761 -1.658 1.00 92.12 75 LYS A C 1
ATOM 513 O O . LYS A 1 75 ? -8.582 -0.695 -1.910 1.00 92.12 75 LYS A O 1
ATOM 518 N N . VAL A 1 76 ? -7.839 -2.711 -2.567 1.00 89.06 76 VAL A N 1
ATOM 519 C CA . VAL A 1 76 ? -8.263 -2.639 -3.971 1.00 89.06 76 VAL A CA 1
ATOM 520 C C . VAL A 1 76 ? -9.354 -3.683 -4.181 1.00 89.06 76 VAL A C 1
ATOM 522 O O . VAL A 1 76 ? -9.133 -4.864 -3.922 1.00 89.06 76 VAL A O 1
ATOM 525 N N . ASP A 1 77 ? -10.557 -3.253 -4.568 1.00 87.75 77 ASP A N 1
ATOM 526 C CA . ASP A 1 77 ? -11.712 -4.136 -4.812 1.00 87.75 77 ASP A CA 1
ATOM 527 C C . ASP A 1 77 ? -12.024 -5.121 -3.663 1.00 87.75 77 ASP A C 1
ATOM 529 O O . ASP A 1 77 ? -12.475 -6.247 -3.864 1.00 87.75 77 ASP A O 1
ATOM 533 N N . GLY A 1 78 ? -11.773 -4.700 -2.419 1.00 88.19 78 GLY A N 1
ATOM 534 C CA . GLY A 1 78 ? -12.002 -5.520 -1.226 1.00 88.19 78 GLY A CA 1
ATOM 535 C C . GLY A 1 78 ? -10.854 -6.461 -0.849 1.00 88.19 78 GLY A C 1
ATOM 536 O O . GLY A 1 78 ? -10.909 -7.042 0.234 1.00 88.19 78 GLY A O 1
ATOM 537 N N . ALA A 1 79 ? -9.809 -6.562 -1.671 1.00 90.00 79 ALA A N 1
ATOM 538 C CA . ALA A 1 79 ? -8.585 -7.298 -1.378 1.00 90.00 79 ALA A CA 1
ATOM 539 C C . ALA A 1 79 ? -7.465 -6.360 -0.905 1.00 90.00 79 ALA A C 1
ATOM 541 O O . ALA A 1 79 ? -7.404 -5.198 -1.300 1.00 90.00 79 ALA A O 1
ATOM 542 N N . PHE A 1 80 ? -6.560 -6.868 -0.066 1.00 91.88 80 PHE A N 1
ATOM 543 C CA . PHE A 1 80 ? -5.368 -6.130 0.348 1.00 91.88 80 PHE A CA 1
ATOM 544 C C . PHE A 1 80 ? -4.224 -6.412 -0.621 1.00 91.88 80 PHE A C 1
ATOM 546 O O . PHE A 1 80 ? -3.771 -7.548 -0.743 1.00 91.88 80 PHE A O 1
ATOM 553 N N . VAL A 1 81 ? -3.774 -5.365 -1.304 1.00 92.31 81 VAL A N 1
ATOM 554 C CA . VAL A 1 81 ? -2.678 -5.398 -2.269 1.00 92.31 81 VAL A CA 1
ATOM 555 C C . VAL A 1 81 ? -1.485 -4.690 -1.654 1.00 92.31 81 VAL A C 1
ATOM 557 O O . VAL A 1 81 ? -1.598 -3.550 -1.209 1.00 92.31 81 VAL A O 1
ATOM 560 N N . GLU A 1 82 ? -0.345 -5.370 -1.619 1.00 92.69 82 GLU A N 1
ATOM 561 C CA . GLU A 1 82 ? 0.893 -4.817 -1.076 1.00 92.69 82 GLU A CA 1
ATOM 562 C C . GLU A 1 82 ? 1.364 -3.635 -1.933 1.00 92.69 82 GLU A C 1
ATOM 564 O O . GLU A 1 82 ? 1.474 -3.743 -3.157 1.00 92.69 82 GLU A O 1
ATOM 569 N N . ILE A 1 83 ? 1.635 -2.509 -1.285 1.00 91.31 83 ILE A N 1
ATOM 570 C CA . ILE A 1 83 ? 2.215 -1.313 -1.879 1.00 91.31 83 ILE A CA 1
ATOM 571 C C . ILE A 1 83 ? 3.731 -1.492 -1.862 1.00 91.31 83 ILE A C 1
ATOM 573 O O . ILE A 1 83 ? 4.335 -1.728 -0.820 1.00 91.31 83 ILE A O 1
ATOM 577 N N . VAL A 1 84 ? 4.352 -1.378 -3.028 1.00 89.31 84 VAL A N 1
ATOM 578 C CA . VAL A 1 84 ? 5.794 -1.541 -3.219 1.00 89.31 84 VAL A CA 1
ATOM 579 C C . VAL A 1 84 ? 6.362 -0.358 -3.982 1.00 89.31 84 VAL A C 1
ATOM 581 O O . VAL A 1 84 ? 5.714 0.210 -4.858 1.00 89.31 84 VAL A O 1
ATOM 584 N N . GLY A 1 85 ? 7.610 -0.017 -3.677 1.00 84.12 85 GLY A N 1
ATOM 585 C CA . GLY A 1 85 ? 8.318 1.103 -4.289 1.00 84.12 85 GLY A CA 1
ATOM 586 C C . GLY A 1 85 ? 8.615 2.220 -3.298 1.00 84.12 85 GLY A C 1
ATOM 587 O O . GLY A 1 85 ? 8.005 2.318 -2.231 1.00 84.12 85 GLY A O 1
ATOM 588 N N . ASP A 1 86 ? 9.585 3.053 -3.664 1.00 80.31 86 ASP A N 1
ATOM 589 C CA . ASP A 1 86 ? 9.905 4.261 -2.916 1.00 80.31 86 ASP A CA 1
ATOM 590 C C . ASP A 1 86 ? 8.887 5.346 -3.270 1.00 80.31 86 ASP A C 1
ATOM 592 O O . ASP A 1 86 ? 8.872 5.878 -4.380 1.00 80.31 86 ASP A O 1
ATOM 596 N N . HIS A 1 87 ? 8.004 5.623 -2.322 1.00 76.00 87 HIS A N 1
ATOM 597 C CA . HIS A 1 87 ? 6.911 6.571 -2.467 1.00 76.00 87 HIS A CA 1
ATOM 598 C C . HIS A 1 87 ? 7.100 7.822 -1.592 1.00 76.00 87 HIS A C 1
ATOM 600 O O . HIS A 1 87 ? 6.166 8.608 -1.427 1.00 76.00 87 HIS A O 1
ATOM 606 N N . GLY A 1 88 ? 8.305 8.017 -1.036 1.00 71.44 88 GLY A N 1
ATOM 607 C CA . GLY A 1 88 ? 8.718 9.253 -0.365 1.00 71.44 88 GLY A CA 1
ATOM 608 C C . GLY A 1 88 ? 8.130 9.502 1.028 1.00 71.44 88 GLY A C 1
ATOM 609 O O . GLY A 1 88 ? 8.384 10.558 1.605 1.00 71.44 88 GLY A O 1
ATOM 610 N N . LEU A 1 89 ? 7.369 8.558 1.591 1.00 71.88 89 LEU A N 1
ATOM 611 C CA . LEU A 1 89 ? 6.782 8.682 2.933 1.00 71.88 89 LEU A CA 1
ATOM 612 C C . LEU A 1 89 ? 7.631 8.045 4.052 1.00 71.88 89 LEU A C 1
ATOM 614 O O . LEU A 1 89 ? 7.275 8.157 5.227 1.00 71.88 89 LEU A O 1
ATOM 618 N N . GLY A 1 90 ? 8.767 7.428 3.711 1.00 77.00 90 GLY A N 1
ATOM 619 C CA . GLY A 1 90 ? 9.655 6.742 4.655 1.00 77.00 90 GLY A CA 1
ATOM 620 C C . GLY A 1 90 ? 9.351 5.249 4.783 1.00 77.00 90 GLY A C 1
ATOM 621 O O . GLY A 1 90 ? 8.706 4.674 3.916 1.00 77.00 90 GLY A O 1
ATOM 622 N N . GLU A 1 91 ? 9.858 4.608 5.841 1.00 71.38 91 GLU A N 1
ATOM 623 C CA . GLU A 1 91 ? 9.848 3.139 5.922 1.00 71.38 91 GLU A CA 1
ATOM 624 C C . GLU A 1 91 ? 8.449 2.534 6.109 1.00 71.38 91 GLU A C 1
ATOM 626 O O . GLU A 1 91 ? 8.208 1.474 5.545 1.00 71.38 91 GLU A O 1
ATOM 631 N N . MET A 1 92 ? 7.538 3.162 6.868 1.00 76.62 92 MET A N 1
ATOM 632 C CA . MET A 1 92 ? 6.199 2.612 7.166 1.00 76.62 92 MET A CA 1
ATOM 633 C C . MET A 1 92 ? 5.210 3.689 7.678 1.00 76.62 92 MET A C 1
ATOM 635 O O . MET A 1 92 ? 4.804 3.651 8.849 1.00 76.62 92 MET A O 1
ATOM 639 N N . PRO A 1 93 ? 4.828 4.701 6.880 1.00 84.25 93 PRO A N 1
ATOM 640 C CA . PRO A 1 93 ? 3.892 5.756 7.294 1.00 84.25 93 PRO A CA 1
ATOM 641 C C . PRO A 1 93 ? 2.539 5.278 7.851 1.00 84.25 93 PRO A C 1
ATOM 643 O O . PRO A 1 93 ? 1.921 6.025 8.629 1.00 84.25 93 PRO A O 1
ATOM 646 N N . PHE A 1 94 ? 2.073 4.082 7.465 1.00 87.94 94 PHE A N 1
ATOM 647 C CA . PHE A 1 94 ? 0.746 3.568 7.841 1.00 87.94 94 PHE A CA 1
ATOM 648 C C . PHE A 1 94 ? 0.754 2.658 9.075 1.00 87.94 94 PHE A C 1
ATOM 650 O O . PHE A 1 94 ? -0.302 2.367 9.637 1.00 87.94 94 PHE A O 1
ATOM 657 N N . CYS A 1 95 ? 1.920 2.196 9.530 1.00 87.88 95 CYS A N 1
ATOM 658 C CA . CYS A 1 95 ? 1.993 1.316 10.693 1.00 87.88 95 CYS A CA 1
ATOM 659 C C . CYS A 1 95 ? 1.671 2.039 12.005 1.00 87.88 95 CYS A C 1
ATOM 661 O O . CYS A 1 95 ? 2.074 3.176 12.236 1.00 87.88 95 CYS A O 1
ATOM 663 N N . GLY A 1 96 ? 0.890 1.365 12.859 1.00 83.94 96 GLY A N 1
ATOM 664 C CA . GLY A 1 96 ? 0.365 1.928 14.108 1.00 83.94 96 GLY A CA 1
ATOM 665 C C . GLY A 1 96 ? -0.800 2.909 13.933 1.00 83.94 96 GLY A C 1
ATOM 666 O O . GLY A 1 96 ? -1.205 3.538 14.907 1.00 83.94 96 GLY A O 1
ATOM 667 N N . LYS A 1 97 ? -1.334 3.052 12.715 1.00 86.56 97 LYS A N 1
ATOM 668 C CA . LYS A 1 97 ? -2.485 3.902 12.401 1.00 86.56 97 LYS A CA 1
ATOM 669 C C . LYS A 1 97 ? -3.570 3.062 11.728 1.00 86.56 97 LYS A C 1
ATOM 671 O O . LYS A 1 97 ? -3.271 2.108 11.013 1.00 86.56 97 LYS A O 1
ATOM 676 N N . GLU A 1 98 ? -4.824 3.417 11.972 1.00 86.00 98 GLU A N 1
ATOM 677 C CA . GLU A 1 98 ? -5.997 2.741 11.416 1.00 86.00 98 GLU A CA 1
ATOM 678 C C . GLU A 1 98 ? -6.893 3.755 10.708 1.00 86.00 98 GLU A C 1
ATOM 680 O O . GLU A 1 98 ? -6.886 4.938 11.047 1.00 86.00 98 GLU A O 1
ATOM 685 N N . GLY A 1 99 ? -7.669 3.287 9.728 1.00 87.38 99 GLY A N 1
ATOM 686 C CA . GLY A 1 99 ? -8.630 4.129 9.009 1.00 87.38 99 GLY A CA 1
ATOM 687 C C . GLY A 1 99 ? -8.002 5.187 8.100 1.00 87.38 99 GLY A C 1
ATOM 688 O O . GLY A 1 99 ? -8.699 6.117 7.707 1.00 87.38 99 GLY A O 1
ATOM 689 N N . LEU A 1 100 ? -6.715 5.051 7.770 1.00 91.44 100 LEU A N 1
ATOM 690 C CA . LEU A 1 100 ? -6.029 5.985 6.890 1.00 91.44 100 LEU A CA 1
ATOM 691 C C . LEU A 1 100 ? -6.474 5.826 5.443 1.00 91.44 100 LEU A C 1
ATOM 693 O O . LEU A 1 100 ? -6.680 4.714 4.943 1.00 91.44 100 LEU A O 1
ATOM 697 N N . LYS A 1 101 ? -6.511 6.955 4.746 1.00 93.75 101 LYS A N 1
ATOM 698 C CA . LYS A 1 101 ? -6.693 6.999 3.300 1.00 93.75 101 LYS A CA 1
ATOM 699 C C . LYS A 1 101 ? -5.487 7.656 2.664 1.00 93.75 101 LYS A C 1
ATOM 701 O O . LYS A 1 101 ? -5.025 8.710 3.106 1.00 93.75 101 LYS A O 1
ATOM 706 N N . ALA A 1 102 ? -4.989 7.048 1.597 1.00 92.38 102 ALA A N 1
ATOM 707 C CA . ALA A 1 102 ? -3.900 7.618 0.828 1.00 92.38 102 ALA A CA 1
ATOM 708 C C . ALA A 1 102 ? -4.253 7.676 -0.653 1.00 92.38 102 ALA A C 1
ATOM 710 O O . ALA A 1 102 ? -4.768 6.722 -1.235 1.00 92.38 102 ALA A O 1
ATOM 711 N N . GLU A 1 103 ? -3.955 8.817 -1.256 1.00 93.38 103 GLU A N 1
ATOM 712 C CA . GLU A 1 103 ? -3.898 8.976 -2.696 1.00 93.38 103 GLU A CA 1
ATOM 713 C C . GLU A 1 103 ? -2.585 8.359 -3.188 1.00 93.38 103 GLU A C 1
ATOM 715 O O . GLU A 1 103 ? -1.499 8.797 -2.803 1.00 93.38 103 GLU A O 1
ATOM 720 N N . ILE A 1 104 ? -2.690 7.310 -4.000 1.00 91.56 104 ILE A N 1
ATOM 721 C CA . ILE A 1 104 ? -1.560 6.558 -4.540 1.00 91.56 104 ILE A CA 1
ATOM 722 C C . ILE A 1 104 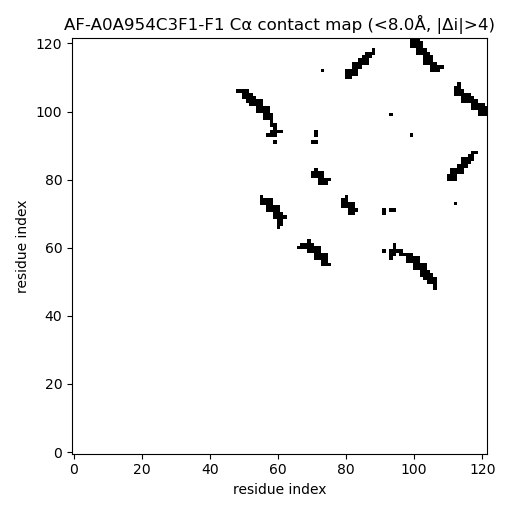? -1.559 6.725 -6.054 1.00 91.56 104 ILE A C 1
ATOM 724 O O . ILE A 1 104 ? -2.527 6.362 -6.724 1.00 91.56 104 ILE A O 1
ATOM 728 N N . SER A 1 105 ? -0.454 7.236 -6.591 1.00 90.50 105 SER A N 1
ATOM 729 C CA . SER A 1 105 ? -0.176 7.242 -8.027 1.00 90.50 105 SER A CA 1
ATOM 730 C C . SER A 1 105 ? 0.772 6.100 -8.343 1.00 90.50 105 SER A C 1
ATOM 732 O O . SER A 1 105 ? 1.894 6.052 -7.835 1.00 90.50 105 SER A O 1
ATOM 734 N N . GLY A 1 106 ? 0.331 5.170 -9.179 1.00 89.12 106 GLY A N 1
ATOM 735 C CA . GLY A 1 106 ? 1.096 3.965 -9.453 1.00 89.12 106 GLY A CA 1
ATOM 736 C C . GLY A 1 106 ? 0.426 3.057 -10.465 1.00 89.12 106 GLY A C 1
ATOM 737 O O . GLY A 1 106 ? -0.578 3.413 -11.082 1.00 89.12 106 GLY A O 1
ATOM 738 N N . HIS A 1 107 ? 0.992 1.866 -10.617 1.00 88.31 107 HIS A N 1
ATOM 739 C CA . HIS A 1 107 ? 0.440 0.821 -11.467 1.00 88.31 107 HIS A CA 1
ATOM 740 C C . HIS A 1 107 ? 0.400 -0.511 -10.714 1.00 88.31 107 HIS A C 1
ATOM 742 O O . HIS A 1 107 ? 1.325 -0.863 -9.981 1.00 88.31 107 HIS A O 1
ATOM 748 N N . ALA A 1 108 ? -0.688 -1.261 -10.885 1.00 87.56 108 ALA A N 1
ATOM 749 C CA . ALA A 1 108 ? -0.796 -2.607 -10.343 1.00 87.56 108 ALA A CA 1
ATOM 750 C C . ALA A 1 108 ? -0.096 -3.595 -11.288 1.00 87.56 108 ALA A C 1
ATOM 752 O O . ALA A 1 108 ? -0.427 -3.673 -12.470 1.00 87.56 108 ALA A O 1
ATOM 753 N N . SER A 1 109 ? 0.870 -4.354 -10.774 1.00 85.19 109 SER A N 1
ATOM 754 C CA . SER A 1 109 ? 1.589 -5.388 -11.520 1.00 85.19 109 SER A CA 1
ATOM 755 C C . SER A 1 109 ? 1.883 -6.568 -10.605 1.00 85.19 109 SER A C 1
ATOM 757 O O . SER A 1 109 ? 2.242 -6.389 -9.447 1.00 85.19 109 SER A O 1
ATOM 759 N N . GLN A 1 110 ? 1.697 -7.792 -11.107 1.00 85.06 110 GLN A N 1
ATOM 760 C CA . GLN A 1 110 ? 1.988 -9.030 -10.365 1.00 85.06 110 GLN A CA 1
ATOM 761 C C . GLN A 1 110 ? 1.298 -9.140 -8.986 1.00 85.06 110 GLN A C 1
ATOM 763 O O . GLN A 1 110 ? 1.837 -9.748 -8.066 1.00 85.06 110 GLN A O 1
ATOM 768 N N . GLY A 1 111 ? 0.103 -8.559 -8.828 1.00 85.06 111 GLY A N 1
ATOM 769 C CA . GLY A 1 111 ? -0.623 -8.582 -7.551 1.00 85.06 111 GLY A CA 1
ATOM 770 C C . GLY A 1 111 ? -0.049 -7.645 -6.484 1.00 85.06 111 GLY A C 1
ATOM 771 O O . GLY A 1 111 ? -0.391 -7.789 -5.314 1.00 85.06 111 GLY A O 1
ATOM 772 N N . LYS A 1 112 ? 0.800 -6.692 -6.882 1.00 90.12 112 LYS A N 1
ATOM 773 C CA . LYS A 1 112 ? 1.316 -5.611 -6.042 1.00 90.12 112 LYS A CA 1
ATOM 774 C C . LYS A 1 112 ? 1.036 -4.250 -6.678 1.00 90.12 112 LYS A C 1
ATOM 776 O O . LYS A 1 112 ? 0.899 -4.141 -7.898 1.00 90.12 112 LYS A O 1
ATOM 781 N N . LEU A 1 113 ? 0.952 -3.207 -5.859 1.00 90.19 113 LEU A N 1
ATOM 782 C CA . LEU A 1 113 ? 0.759 -1.830 -6.296 1.00 90.19 113 LEU A CA 1
ATOM 783 C C . LEU A 1 113 ? 2.106 -1.110 -6.276 1.00 90.19 113 LEU A C 1
ATOM 785 O O . LEU A 1 113 ? 2.609 -0.749 -5.216 1.00 90.19 113 LEU A O 1
ATOM 789 N N . HIS A 1 114 ? 2.693 -0.903 -7.453 1.00 90.94 114 HIS A N 1
ATOM 790 C CA . HIS A 1 114 ? 3.936 -0.157 -7.595 1.00 90.94 114 HIS A CA 1
ATOM 791 C C . HIS A 1 114 ? 3.642 1.340 -7.519 1.00 90.94 114 HIS A C 1
ATOM 793 O O . HIS A 1 114 ? 3.234 1.954 -8.510 1.00 90.94 114 HIS A O 1
ATOM 799 N N . ALA A 1 115 ? 3.805 1.912 -6.330 1.00 90.62 115 ALA A N 1
ATOM 800 C CA . ALA A 1 115 ? 3.548 3.319 -6.077 1.00 90.62 115 ALA A CA 1
ATOM 801 C C . ALA A 1 115 ? 4.764 4.174 -6.455 1.00 90.62 115 ALA A C 1
ATOM 803 O O . ALA A 1 115 ? 5.891 3.887 -6.059 1.00 90.62 115 ALA A O 1
ATOM 804 N N . HIS A 1 116 ? 4.519 5.244 -7.210 1.00 88.00 116 HIS A N 1
ATOM 805 C CA . HIS A 1 116 ? 5.504 6.283 -7.524 1.00 88.00 116 HIS A CA 1
ATOM 806 C C . HIS A 1 116 ? 5.398 7.473 -6.568 1.00 88.00 116 HIS A C 1
ATOM 808 O O . HIS A 1 116 ? 6.396 8.112 -6.251 1.00 88.00 116 HIS A O 1
ATOM 814 N N . SER A 1 117 ? 4.186 7.780 -6.111 1.00 87.06 117 SER A N 1
ATOM 815 C CA . SER A 1 117 ? 3.938 8.798 -5.097 1.00 87.06 117 SER A CA 1
ATOM 816 C C . SER A 1 117 ? 2.755 8.396 -4.243 1.00 87.06 117 SER A C 1
ATOM 818 O O . SER A 1 117 ? 1.746 7.913 -4.764 1.00 87.06 117 SER A O 1
ATOM 820 N N . VAL A 1 118 ? 2.869 8.631 -2.939 1.00 90.44 118 VAL A N 1
ATOM 821 C CA . VAL A 1 118 ? 1.767 8.428 -2.006 1.00 90.44 118 VAL A CA 1
ATOM 822 C C . VAL A 1 118 ? 1.579 9.681 -1.168 1.00 90.44 118 VAL A C 1
ATOM 824 O O . VAL A 1 118 ? 2.536 10.265 -0.662 1.00 90.44 118 VAL A O 1
ATOM 827 N N . LYS A 1 119 ? 0.326 10.098 -1.018 1.00 91.00 119 LYS A N 1
ATOM 828 C CA . LYS A 1 119 ? -0.071 11.238 -0.202 1.00 91.00 119 LYS A CA 1
ATOM 829 C C . LYS A 1 119 ? -1.197 10.812 0.727 1.00 91.00 119 LYS A C 1
ATOM 831 O O . LYS A 1 119 ? -2.274 10.452 0.268 1.00 91.00 119 LYS A O 1
ATOM 836 N N . ILE A 1 120 ? -0.959 10.880 2.032 1.00 90.12 120 ILE A N 1
ATOM 837 C CA . ILE A 1 120 ? -2.013 10.663 3.029 1.00 90.12 120 ILE A CA 1
ATOM 838 C C . ILE A 1 120 ? -3.011 11.814 2.914 1.00 90.12 120 ILE A C 1
ATOM 840 O O . ILE A 1 120 ? -2.610 12.982 2.919 1.00 90.12 120 ILE A O 1
ATOM 844 N N . VAL A 1 121 ? -4.288 11.481 2.766 1.00 91.69 121 VAL A N 1
ATOM 845 C CA . VAL A 1 121 ? -5.369 12.461 2.624 1.00 91.69 121 VAL A CA 1
ATOM 846 C C . VAL A 1 121 ? -6.239 12.548 3.873 1.00 91.69 121 VAL A C 1
ATOM 848 O O . VAL A 1 121 ? -6.773 13.627 4.116 1.00 91.69 121 VAL A O 1
ATOM 851 N N . GLU A 1 122 ? -6.310 11.484 4.683 1.00 72.12 122 GLU A N 1
ATOM 852 C CA . GLU A 1 122 ? -7.014 11.424 5.977 1.00 72.12 122 GLU A CA 1
ATOM 853 C C . GLU A 1 122 ? -6.353 10.415 6.924 1.00 72.12 122 GLU A C 1
ATOM 855 O O . GLU A 1 122 ? -5.927 9.338 6.432 1.00 72.12 122 GLU A O 1
#

Secondary structure (DSSP, 8-state):
---------------------------------------------------EEEEEEEEEGGG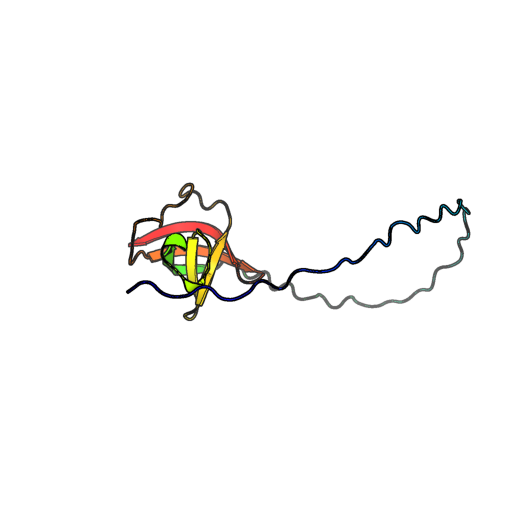-TTT-S--EEEEETTEEEEEES--SS-S-TTTT--SEEEEEEEEEETTEEEEEEEEE--

Radius of gyration: 27.1 Å; Cα contacts (8 Å, |Δi|>4): 160; chains: 1; bounding box: 46×56×79 Å